Protein AF-A0A931G7Y0-F1 (afdb_monomer_lite)

Radius of gyration: 12.12 Å; chains: 1; bounding box: 25×24×35 Å

Secondary structure (DSSP, 8-state):
--HHHHH--HHHHHHHHHHHHTS---HHHHHHHHTTPPB-HHHHHHH-TT--HHHHHHHHHHTT--B---

Structure (mmCIF, N/CA/C/O backbone):
data_AF-A0A931G7Y0-F1
#
_entry.id   AF-A0A931G7Y0-F1
#
loop_
_atom_site.group_PDB
_atom_site.id
_atom_site.type_symbol
_atom_site.label_atom_id
_atom_site.label_alt_id
_atom_site.label_comp_id
_atom_site.label_asym_id
_atom_site.label_entity_id
_atom_site.label_seq_id
_atom_site.pdbx_PDB_ins_code
_atom_site.Cartn_x
_atom_site.Cartn_y
_atom_site.Cartn_z
_atom_site.occupancy
_atom_site.B_iso_or_equiv
_atom_site.auth_seq_id
_atom_site.auth_comp_id
_atom_site.auth_asym_id
_atom_site.auth_atom_id
_atom_site.pdbx_PDB_model_num
ATOM 1 N N . MET A 1 1 ? 3.773 -1.843 -19.966 1.00 67.00 1 MET A N 1
ATOM 2 C CA . MET A 1 1 ? 3.116 -0.895 -19.017 1.00 67.00 1 MET A CA 1
ATOM 3 C C . MET A 1 1 ? 2.125 -1.586 -18.072 1.00 67.00 1 MET A C 1
ATOM 5 O O . MET A 1 1 ? 1.604 -0.931 -17.185 1.00 67.00 1 MET A O 1
ATOM 9 N N . PHE A 1 2 ? 1.903 -2.901 -18.185 1.00 76.50 2 PHE A N 1
ATOM 10 C CA . PHE A 1 2 ? 1.087 -3.663 -17.221 1.00 76.50 2 PHE A CA 1
ATOM 11 C C . PHE A 1 2 ? 1.772 -4.959 -16.769 1.00 76.50 2 PHE A C 1
ATOM 13 O O . PHE A 1 2 ? 1.159 -5.804 -16.129 1.00 76.50 2 PHE A O 1
ATOM 20 N N . ASP A 1 3 ? 3.053 -5.116 -17.099 1.00 79.88 3 ASP A N 1
ATOM 21 C CA . ASP A 1 3 ? 3.822 -6.340 -16.876 1.00 79.88 3 ASP A CA 1
ATOM 22 C C . ASP A 1 3 ? 3.982 -6.651 -15.376 1.00 79.88 3 ASP A C 1
ATOM 24 O O . ASP A 1 3 ? 4.032 -7.815 -14.992 1.00 79.88 3 ASP A O 1
ATOM 28 N N . PHE A 1 4 ? 3.912 -5.625 -14.517 1.00 80.44 4 PHE A N 1
ATOM 29 C CA . PHE A 1 4 ? 3.888 -5.762 -13.056 1.00 80.44 4 PHE A CA 1
ATOM 30 C C . PHE A 1 4 ? 2.706 -6.592 -12.533 1.00 80.44 4 PHE A C 1
ATOM 32 O O . PHE A 1 4 ? 2.829 -7.247 -11.505 1.00 80.44 4 PHE A O 1
ATOM 39 N N . ILE A 1 5 ? 1.573 -6.609 -13.246 1.00 80.81 5 ILE A N 1
ATOM 40 C CA . ILE A 1 5 ? 0.398 -7.410 -12.866 1.00 80.81 5 ILE A CA 1
ATOM 41 C C . ILE A 1 5 ? 0.687 -8.903 -13.061 1.00 80.81 5 ILE A C 1
ATOM 43 O O . ILE A 1 5 ? 0.178 -9.735 -12.314 1.00 80.81 5 ILE A O 1
ATOM 47 N N . VAL A 1 6 ? 1.489 -9.244 -14.074 1.00 84.56 6 VAL A N 1
ATOM 48 C CA . VA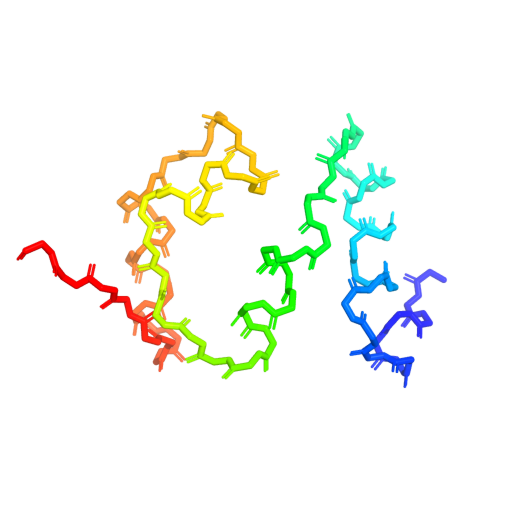L A 1 6 ? 1.873 -10.631 -14.372 1.00 84.56 6 VAL A CA 1
ATOM 49 C C . VAL A 1 6 ? 3.019 -11.081 -13.469 1.00 84.56 6 VAL A C 1
ATOM 51 O O . VAL A 1 6 ? 3.021 -12.225 -13.027 1.00 84.56 6 VAL A O 1
ATOM 54 N N . ASP A 1 7 ? 3.969 -10.188 -13.188 1.00 89.69 7 ASP A N 1
ATOM 55 C CA . ASP A 1 7 ? 5.079 -10.450 -12.270 1.00 89.69 7 ASP A CA 1
ATOM 56 C C . ASP A 1 7 ? 4.594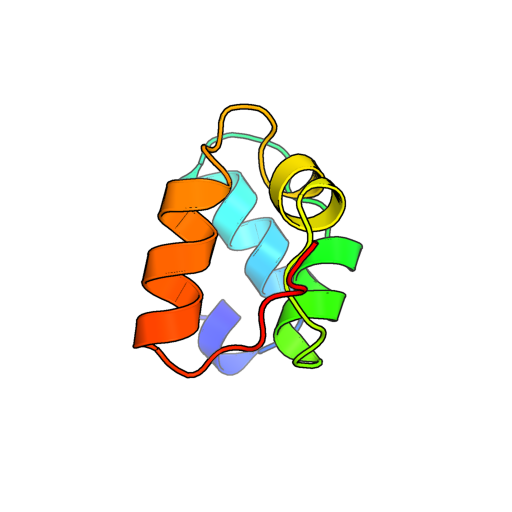 -10.615 -10.819 1.00 89.69 7 ASP A C 1
ATOM 58 O O . ASP A 1 7 ? 4.965 -11.565 -10.129 1.00 89.69 7 ASP A O 1
ATOM 62 N N . GLY A 1 8 ? 3.705 -9.726 -10.371 1.00 85.31 8 GLY A N 1
ATOM 63 C CA . GLY A 1 8 ? 3.050 -9.807 -9.070 1.00 85.31 8 GLY A CA 1
ATOM 64 C C . GLY A 1 8 ? 3.965 -9.543 -7.868 1.00 85.31 8 GLY A C 1
ATOM 65 O O . GLY A 1 8 ? 3.492 -9.635 -6.732 1.00 85.31 8 GLY A O 1
ATOM 66 N N . SER A 1 9 ? 5.252 -9.235 -8.074 1.00 92.31 9 SER A N 1
ATOM 67 C CA . SER A 1 9 ? 6.179 -8.982 -6.971 1.00 92.31 9 SER A CA 1
ATOM 68 C C . SER A 1 9 ? 5.966 -7.598 -6.347 1.00 92.31 9 SER A C 1
ATOM 70 O O . SER A 1 9 ? 5.600 -6.646 -7.044 1.00 92.31 9 SER A O 1
ATOM 72 N N . PRO A 1 10 ? 6.245 -7.442 -5.038 1.00 94.00 10 PRO A N 1
ATOM 73 C CA . PRO A 1 10 ? 6.223 -6.137 -4.384 1.00 94.00 10 PRO A CA 1
ATOM 74 C C . PRO A 1 10 ? 7.077 -5.090 -5.106 1.00 94.00 10 PRO A C 1
ATOM 76 O O . PRO A 1 10 ? 6.635 -3.955 -5.266 1.00 94.00 10 PRO A O 1
ATOM 79 N N . GLN A 1 11 ? 8.254 -5.492 -5.592 1.00 93.69 11 GLN A N 1
ATOM 80 C CA . GLN A 1 11 ? 9.160 -4.623 -6.333 1.00 93.69 11 GLN A CA 1
ATOM 81 C C . GLN A 1 11 ? 8.529 -4.128 -7.639 1.00 93.69 11 GLN A C 1
ATOM 83 O O . GLN A 1 11 ? 8.524 -2.928 -7.889 1.00 93.69 11 GLN A O 1
ATOM 88 N N . ALA A 1 12 ? 7.924 -5.010 -8.441 1.00 93.62 12 ALA A N 1
ATOM 89 C CA . ALA A 1 12 ? 7.319 -4.605 -9.710 1.00 93.62 12 ALA A CA 1
ATOM 90 C C . ALA A 1 12 ? 6.161 -3.606 -9.523 1.00 93.62 12 ALA A C 1
ATOM 92 O O . ALA A 1 12 ? 6.002 -2.679 -10.319 1.00 93.62 12 ALA A O 1
ATOM 93 N N . TYR A 1 13 ? 5.363 -3.768 -8.462 1.00 92.88 13 TYR A N 1
ATOM 94 C CA . TYR A 1 13 ? 4.332 -2.794 -8.090 1.00 92.88 13 TYR A CA 1
ATOM 95 C C . TYR A 1 13 ? 4.931 -1.472 -7.585 1.00 92.88 13 TYR A C 1
ATOM 97 O O . TYR A 1 13 ? 4.404 -0.414 -7.929 1.00 92.88 13 TYR A O 1
ATOM 105 N N . ALA A 1 14 ? 6.000 -1.520 -6.783 1.00 93.06 14 ALA A N 1
ATOM 106 C CA . ALA A 1 14 ? 6.680 -0.332 -6.269 1.00 93.06 14 ALA A CA 1
ATOM 107 C C . ALA A 1 14 ? 7.324 0.486 -7.398 1.00 93.06 14 ALA A C 1
ATOM 109 O O . ALA A 1 14 ? 7.079 1.686 -7.469 1.00 93.06 14 ALA A O 1
ATOM 110 N N . ASP A 1 15 ? 8.046 -0.161 -8.318 1.00 92.94 15 ASP A N 1
ATOM 111 C CA . ASP A 1 15 ? 8.682 0.482 -9.475 1.00 92.94 15 ASP A CA 1
ATOM 112 C C . ASP A 1 15 ? 7.634 1.156 -10.374 1.00 92.94 15 ASP A C 1
ATOM 114 O O . ASP A 1 15 ? 7.751 2.332 -10.718 1.00 92.94 15 ASP A O 1
ATOM 118 N N . TRP A 1 16 ? 6.543 0.445 -10.687 1.00 92.50 16 TRP A N 1
ATOM 119 C CA . TRP A 1 16 ? 5.442 1.019 -11.464 1.00 92.50 16 TRP A CA 1
ATOM 120 C C . TRP A 1 16 ? 4.790 2.215 -10.757 1.00 92.50 16 TRP A C 1
ATOM 122 O O . TRP A 1 16 ? 4.502 3.232 -11.392 1.00 92.50 16 TRP A O 1
ATOM 132 N N . ALA A 1 17 ? 4.543 2.107 -9.448 1.00 91.69 17 ALA A N 1
ATOM 133 C CA . ALA A 1 17 ? 3.942 3.185 -8.671 1.00 91.69 17 ALA A CA 1
ATOM 134 C C . ALA A 1 17 ? 4.885 4.390 -8.558 1.00 91.69 17 ALA A C 1
ATOM 136 O O . ALA A 1 17 ? 4.412 5.527 -8.594 1.00 91.69 17 ALA A O 1
ATOM 137 N N . ALA A 1 18 ? 6.194 4.152 -8.472 1.00 91.94 18 ALA A N 1
ATOM 138 C CA . ALA A 1 18 ? 7.189 5.206 -8.401 1.00 91.94 18 ALA A CA 1
ATOM 139 C C . ALA A 1 18 ? 7.259 6.019 -9.695 1.00 91.94 18 ALA A C 1
ATOM 141 O O . ALA A 1 18 ? 7.243 7.252 -9.649 1.00 91.94 18 ALA A O 1
ATOM 142 N N . ASP A 1 19 ? 7.225 5.334 -10.839 1.00 92.00 19 ASP A N 1
ATOM 143 C CA . ASP A 1 19 ? 7.136 5.972 -12.151 1.00 92.00 19 ASP A CA 1
ATOM 144 C C . ASP A 1 19 ? 5.812 6.738 -12.323 1.00 92.00 19 ASP A C 1
ATOM 146 O O . ASP A 1 19 ? 5.801 7.866 -12.813 1.00 92.00 19 ASP A O 1
ATOM 150 N N . TYR A 1 20 ? 4.681 6.153 -11.909 1.00 91.19 20 TYR A N 1
ATOM 151 C CA . TYR A 1 20 ? 3.352 6.744 -12.116 1.00 91.19 20 TYR A CA 1
ATOM 152 C C . TYR A 1 20 ? 3.070 7.958 -11.221 1.00 91.19 20 TYR A C 1
ATOM 154 O O . TYR A 1 20 ? 2.447 8.927 -11.658 1.00 91.19 20 TYR A O 1
ATOM 162 N N . PHE A 1 21 ? 3.489 7.905 -9.955 1.00 88.12 21 PHE A N 1
ATOM 163 C CA . PHE A 1 21 ? 3.264 8.974 -8.977 1.00 88.12 21 PHE A CA 1
ATOM 164 C C . PHE A 1 21 ? 4.451 9.931 -8.831 1.00 88.12 21 PHE A C 1
ATOM 166 O O . PHE A 1 21 ? 4.392 10.809 -7.958 1.00 88.12 21 PHE A O 1
ATOM 173 N N . GLU A 1 22 ? 5.482 9.760 -9.664 1.00 90.25 22 GLU A N 1
ATOM 174 C CA . GLU A 1 22 ? 6.729 10.530 -9.676 1.00 90.25 22 GLU A CA 1
ATOM 175 C C . GLU A 1 22 ? 7.348 10.648 -8.270 1.00 90.25 22 GLU A C 1
ATOM 177 O O . GLU A 1 22 ? 7.546 11.745 -7.738 1.00 90.25 22 GLU A O 1
ATOM 182 N N . GLY A 1 23 ? 7.618 9.511 -7.623 1.00 87.44 23 GLY A N 1
ATOM 183 C CA . GLY A 1 23 ? 8.263 9.499 -6.307 1.00 87.44 23 GLY A CA 1
ATOM 184 C C . GLY A 1 23 ? 8.473 8.110 -5.720 1.00 87.44 23 GLY A C 1
ATOM 185 O O . GLY A 1 23 ? 7.757 7.182 -6.061 1.00 87.44 23 GLY A O 1
ATOM 186 N N . ASP A 1 24 ? 9.437 7.976 -4.809 1.00 87.75 24 ASP A N 1
ATOM 187 C CA . ASP A 1 24 ? 9.780 6.681 -4.214 1.00 87.75 24 ASP A CA 1
ATOM 188 C C . ASP A 1 24 ? 8.605 6.060 -3.445 1.00 87.75 24 ASP A C 1
ATOM 190 O O . ASP A 1 24 ? 7.926 6.725 -2.656 1.00 87.75 24 ASP A O 1
ATOM 194 N N . VAL A 1 25 ? 8.414 4.756 -3.647 1.00 91.06 25 VAL A N 1
ATOM 195 C CA . VAL A 1 25 ? 7.420 3.936 -2.951 1.00 91.06 25 VAL A CA 1
ATOM 196 C C . VAL A 1 25 ? 8.143 2.840 -2.180 1.00 91.06 25 VAL A C 1
ATOM 198 O O . VAL A 1 25 ? 8.967 2.114 -2.730 1.00 91.06 25 VAL A O 1
ATOM 201 N N . ASP A 1 26 ? 7.832 2.710 -0.891 1.00 92.75 26 ASP A N 1
ATOM 202 C CA . ASP A 1 26 ? 8.448 1.700 -0.031 1.00 92.75 26 ASP A CA 1
ATOM 203 C C . ASP A 1 26 ? 7.999 0.277 -0.422 1.00 92.75 26 ASP A C 1
ATOM 205 O O . ASP A 1 26 ? 6.831 -0.092 -0.267 1.00 92.75 26 ASP A O 1
ATOM 209 N N . GLU A 1 27 ? 8.934 -0.545 -0.907 1.00 94.31 27 GLU A N 1
ATOM 210 C CA . GLU A 1 27 ? 8.677 -1.940 -1.300 1.00 94.31 27 GLU A CA 1
ATOM 211 C C . GLU A 1 27 ? 8.133 -2.779 -0.130 1.00 94.31 27 GLU A C 1
ATOM 213 O O . GLU A 1 27 ? 7.249 -3.619 -0.313 1.00 94.31 27 GLU A O 1
ATOM 218 N N . GLY A 1 28 ? 8.612 -2.535 1.093 1.00 95.06 28 GLY A N 1
ATOM 219 C CA . GLY A 1 28 ? 8.147 -3.231 2.293 1.00 95.06 28 GLY A CA 1
ATOM 220 C C . GLY A 1 28 ? 6.672 -2.957 2.590 1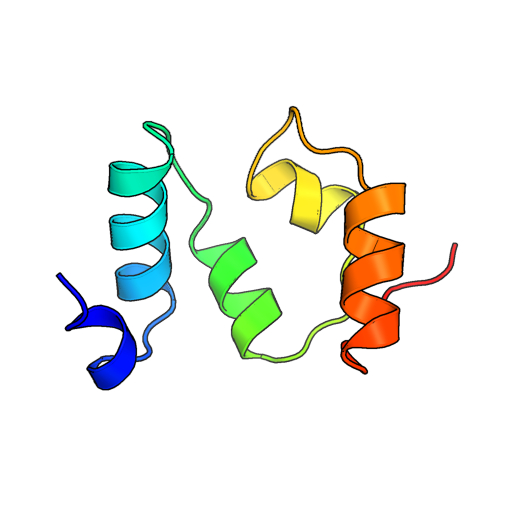.00 95.06 28 GLY A C 1
ATOM 221 O O . GLY A 1 28 ? 5.936 -3.861 3.005 1.00 95.06 28 GLY A O 1
ATOM 222 N N . ALA A 1 29 ? 6.218 -1.735 2.322 1.00 93.94 29 ALA A N 1
ATOM 223 C CA . ALA A 1 29 ? 4.829 -1.337 2.445 1.00 93.94 29 ALA A CA 1
ATOM 224 C C . ALA A 1 29 ? 3.951 -2.040 1.405 1.00 93.94 29 ALA A C 1
ATOM 226 O O . ALA A 1 29 ? 2.895 -2.579 1.748 1.00 93.94 29 ALA A O 1
ATOM 227 N N . VAL A 1 30 ? 4.419 -2.119 0.158 1.00 94.75 30 VAL A N 1
ATOM 228 C CA . VAL A 1 30 ? 3.744 -2.879 -0.903 1.00 94.75 30 VAL A CA 1
ATOM 229 C C . VAL A 1 30 ? 3.671 -4.365 -0.540 1.00 94.75 30 VAL A C 1
ATOM 231 O O . VAL A 1 30 ? 2.604 -4.974 -0.631 1.00 94.75 30 VAL A O 1
ATOM 234 N N . ALA A 1 31 ? 4.763 -4.946 -0.040 1.00 95.75 31 ALA A N 1
ATOM 235 C CA . ALA A 1 31 ? 4.805 -6.340 0.391 1.00 95.75 31 ALA A CA 1
ATOM 236 C C . ALA A 1 31 ? 3.817 -6.629 1.534 1.00 95.75 31 ALA A C 1
ATOM 238 O O . ALA A 1 31 ? 3.157 -7.669 1.542 1.00 95.75 31 ALA A O 1
ATOM 239 N N . ALA A 1 32 ? 3.673 -5.708 2.492 1.00 95.62 32 ALA A N 1
ATOM 240 C CA . ALA A 1 32 ? 2.690 -5.827 3.566 1.00 95.62 32 ALA A CA 1
ATOM 241 C C . ALA A 1 32 ? 1.247 -5.833 3.036 1.00 95.62 32 ALA A C 1
ATOM 243 O O . ALA A 1 32 ? 0.427 -6.608 3.537 1.00 95.62 32 ALA A O 1
ATOM 244 N N . ILE A 1 33 ? 0.958 -5.019 2.017 1.00 94.56 33 ILE A N 1
ATOM 245 C CA . ILE A 1 33 ? -0.367 -4.943 1.392 1.00 94.56 33 ILE A CA 1
ATOM 246 C C . ILE A 1 33 ? -0.676 -6.208 0.590 1.00 94.56 33 ILE A C 1
ATOM 248 O O . ILE A 1 33 ? -1.743 -6.799 0.745 1.00 94.56 33 ILE A O 1
ATOM 252 N N . LEU A 1 34 ? 0.275 -6.688 -0.213 1.00 93.56 34 LEU A N 1
ATOM 253 C CA . LEU A 1 34 ? 0.114 -7.936 -0.968 1.00 93.56 34 LEU A CA 1
ATOM 254 C C . LEU A 1 34 ? -0.053 -9.157 -0.048 1.00 93.56 34 LEU A C 1
ATOM 256 O O . LEU A 1 34 ? -0.751 -10.106 -0.396 1.00 93.56 34 LEU A O 1
ATOM 260 N N . ALA A 1 35 ? 0.529 -9.117 1.154 1.00 95.12 35 ALA A N 1
ATOM 261 C CA . ALA A 1 35 ? 0.331 -10.130 2.188 1.00 95.12 35 ALA A CA 1
ATOM 262 C C . ALA A 1 35 ? -1.010 -10.005 2.944 1.00 95.12 35 ALA A C 1
ATOM 264 O O . ALA A 1 35 ? -1.263 -10.790 3.860 1.00 95.12 35 ALA A O 1
ATOM 265 N N . GLY A 1 36 ? -1.854 -9.020 2.613 1.00 94.44 36 GLY A N 1
ATOM 266 C CA . GLY A 1 36 ? -3.155 -8.807 3.248 1.00 94.44 36 GLY A CA 1
ATOM 267 C C . GLY A 1 36 ? -3.068 -8.304 4.689 1.00 94.44 36 GLY A C 1
ATOM 268 O O . GLY A 1 36 ? -3.991 -8.528 5.476 1.00 94.44 36 GLY A O 1
ATOM 269 N N . LYS A 1 37 ? -1.961 -7.659 5.084 1.00 95.75 37 LYS A N 1
ATOM 270 C CA . LYS A 1 37 ? -1.858 -7.074 6.428 1.00 95.75 37 LYS A CA 1
ATOM 271 C C . LYS A 1 37 ? -2.812 -5.878 6.556 1.00 95.75 37 LYS A C 1
ATOM 273 O O . LYS A 1 37 ? -2.979 -5.145 5.578 1.00 95.75 37 LYS A O 1
ATOM 278 N N . PRO A 1 38 ? -3.399 -5.637 7.743 1.00 95.88 38 PRO A N 1
ATOM 279 C CA . PRO A 1 38 ? -4.260 -4.481 7.956 1.00 95.88 38 PRO A CA 1
ATOM 280 C C . PRO A 1 38 ? -3.560 -3.162 7.614 1.00 95.88 38 PRO A C 1
ATOM 282 O O . PRO A 1 38 ? -2.409 -2.959 8.007 1.00 95.88 38 PRO A O 1
ATOM 285 N N . LEU A 1 39 ? -4.255 -2.258 6.919 1.00 95.38 39 LEU A N 1
ATOM 286 C CA . LEU A 1 39 ? -3.750 -0.905 6.687 1.00 95.38 39 LEU A CA 1
ATOM 287 C C . LEU A 1 39 ? -3.656 -0.143 8.007 1.00 95.38 39 LEU A C 1
ATOM 289 O O . LEU A 1 39 ? -4.620 -0.101 8.771 1.00 95.38 39 LEU A O 1
ATOM 293 N N . THR A 1 40 ? -2.511 0.494 8.235 1.00 94.50 40 THR A N 1
ATOM 294 C CA . THR A 1 40 ? -2.284 1.407 9.361 1.00 94.50 40 THR A CA 1
ATOM 295 C C . THR A 1 40 ? -1.877 2.791 8.845 1.00 94.50 40 THR A C 1
ATOM 297 O O . THR A 1 40 ? -1.413 2.905 7.701 1.00 94.50 40 THR A O 1
ATOM 300 N N . PRO A 1 41 ? -2.010 3.852 9.661 1.00 92.88 41 PRO A N 1
ATOM 301 C CA . PRO A 1 41 ? -1.560 5.190 9.284 1.00 92.88 41 PRO A CA 1
ATOM 302 C C . PRO A 1 41 ? -0.084 5.233 8.870 1.00 92.88 41 PRO A C 1
ATOM 304 O O . PRO A 1 41 ? 0.278 5.910 7.910 1.00 92.88 41 PRO A O 1
ATOM 307 N N . GLU A 1 42 ? 0.774 4.482 9.559 1.00 92.00 42 GLU A N 1
ATOM 308 C CA . GLU A 1 42 ? 2.210 4.413 9.286 1.00 92.00 42 GLU A CA 1
ATOM 309 C C . GLU A 1 42 ? 2.490 3.770 7.929 1.00 92.00 42 GLU A C 1
ATOM 311 O O . GLU A 1 42 ? 3.312 4.291 7.176 1.00 92.00 42 GLU A O 1
ATOM 316 N N . LEU A 1 43 ? 1.776 2.685 7.610 1.00 92.88 43 LEU A N 1
ATOM 317 C CA . LEU A 1 43 ? 1.900 1.962 6.345 1.00 92.88 43 LEU A CA 1
ATOM 318 C C . LEU A 1 43 ? 1.427 2.806 5.152 1.00 92.88 43 LEU A C 1
ATOM 320 O O . LEU A 1 43 ? 2.048 2.815 4.094 1.00 92.88 43 LEU A O 1
ATOM 324 N N . VAL A 1 44 ? 0.338 3.560 5.312 1.00 92.38 44 VAL A N 1
ATOM 325 C CA . VAL A 1 44 ? -0.128 4.480 4.261 1.00 92.38 44 VAL A CA 1
ATOM 326 C C . VAL A 1 44 ? 0.854 5.642 4.087 1.00 92.38 44 VAL A C 1
ATOM 328 O O . VAL A 1 44 ? 1.147 6.055 2.964 1.00 92.38 44 VAL A O 1
ATOM 331 N N . ARG A 1 45 ? 1.430 6.142 5.185 1.00 90.31 45 ARG A N 1
ATOM 332 C CA . ARG A 1 45 ? 2.419 7.225 5.141 1.00 90.31 45 ARG A CA 1
ATOM 333 C C . ARG A 1 45 ? 3.735 6.803 4.482 1.00 90.31 45 ARG A C 1
ATOM 335 O O . ARG A 1 45 ? 4.363 7.656 3.857 1.00 90.31 45 ARG A O 1
ATOM 342 N N . SER A 1 46 ? 4.149 5.538 4.609 1.00 89.50 46 SER A N 1
ATOM 343 C CA . SER A 1 46 ? 5.342 5.017 3.922 1.00 89.50 46 SER A CA 1
ATOM 344 C C . SER A 1 46 ? 5.146 4.869 2.414 1.00 89.50 46 SER A C 1
ATOM 346 O O . SER A 1 46 ? 6.122 4.947 1.681 1.00 89.50 46 SER A O 1
ATOM 348 N N . LEU A 1 47 ? 3.903 4.714 1.940 1.00 88.88 47 LEU A N 1
ATOM 349 C CA . LEU A 1 47 ? 3.601 4.785 0.508 1.00 88.88 47 LEU A CA 1
ATOM 350 C C . LEU A 1 47 ? 3.644 6.223 -0.005 1.00 88.88 47 LEU A C 1
ATOM 352 O O . LEU A 1 47 ? 4.239 6.496 -1.040 1.00 88.88 47 LEU A O 1
ATOM 356 N N . ARG A 1 48 ? 2.982 7.149 0.700 1.00 87.62 48 ARG A N 1
ATOM 357 C CA . ARG A 1 48 ? 2.983 8.570 0.340 1.00 87.62 48 ARG A CA 1
ATOM 358 C C . ARG A 1 48 ? 2.528 9.428 1.513 1.00 87.62 48 ARG A C 1
ATOM 360 O O . ARG A 1 48 ? 1.380 9.352 1.951 1.00 87.62 48 ARG A O 1
ATOM 367 N N . GLN A 1 49 ? 3.407 10.327 1.953 1.00 83.56 49 GLN A N 1
ATOM 368 C CA . GLN A 1 49 ? 3.191 11.167 3.138 1.00 83.56 49 GLN A CA 1
ATOM 369 C C . GLN A 1 49 ? 2.004 12.132 3.026 1.00 83.56 49 GLN A C 1
ATOM 371 O O . GLN A 1 49 ? 1.452 12.547 4.039 1.00 83.56 49 GLN A O 1
ATOM 376 N N . THR A 1 50 ? 1.622 12.507 1.805 1.00 85.00 50 THR A N 1
ATOM 377 C CA . THR A 1 50 ? 0.554 13.482 1.538 1.00 85.00 50 THR A CA 1
ATOM 378 C C . THR A 1 50 ? -0.843 12.863 1.488 1.00 85.00 50 THR A C 1
ATOM 380 O O . THR A 1 50 ? -1.818 13.566 1.228 1.00 85.00 50 THR A O 1
ATOM 383 N N . THR A 1 51 ? -0.960 11.557 1.731 1.00 85.56 51 THR A N 1
ATOM 384 C CA . THR A 1 51 ? -2.223 10.824 1.619 1.00 85.56 51 THR A CA 1
ATOM 385 C C . THR A 1 51 ? -3.077 10.980 2.875 1.00 85.56 51 THR A C 1
ATOM 387 O O . THR A 1 51 ? -2.588 10.846 3.995 1.00 85.56 51 THR A O 1
ATOM 390 N N . ASN A 1 52 ? -4.378 11.219 2.696 1.00 90.44 52 ASN A N 1
ATOM 391 C CA . ASN A 1 52 ? -5.344 11.213 3.792 1.00 90.44 52 ASN A CA 1
ATOM 392 C C . ASN A 1 52 ? -5.691 9.764 4.181 1.00 90.44 52 ASN A C 1
ATOM 394 O O . ASN A 1 52 ? -6.337 9.058 3.406 1.00 90.44 52 ASN A O 1
ATOM 398 N N . PHE A 1 53 ? -5.290 9.341 5.383 1.00 91.88 53 PHE A N 1
ATOM 399 C CA . PHE A 1 53 ? -5.544 7.987 5.876 1.00 91.88 53 PHE A CA 1
ATOM 400 C C . PHE A 1 53 ? -7.037 7.646 5.959 1.00 91.88 53 PHE A C 1
ATOM 402 O O . PHE A 1 53 ? -7.410 6.559 5.533 1.00 91.88 53 PHE A O 1
ATOM 409 N N . ASP A 1 54 ? -7.896 8.555 6.427 1.00 92.75 54 ASP A N 1
ATOM 410 C CA . ASP A 1 54 ? -9.329 8.271 6.606 1.00 92.75 54 ASP A CA 1
ATOM 411 C C . ASP A 1 54 ? -10.019 7.966 5.272 1.00 92.75 54 ASP A C 1
ATOM 413 O O . ASP A 1 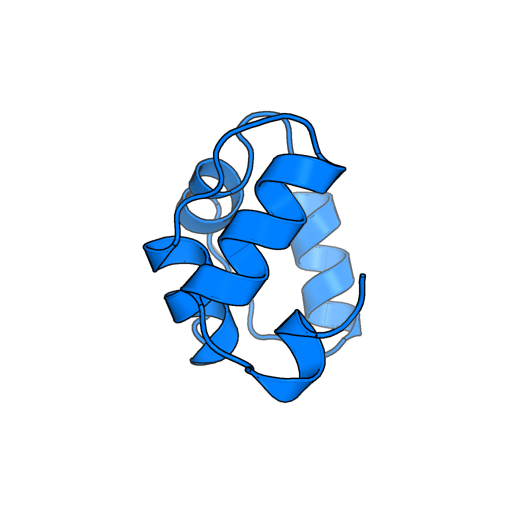54 ? -10.848 7.059 5.174 1.00 92.75 54 ASP A O 1
ATOM 417 N N . ALA A 1 55 ? -9.629 8.685 4.215 1.00 93.19 55 ALA A N 1
ATOM 418 C CA . ALA A 1 55 ? -10.127 8.434 2.867 1.00 93.19 55 ALA A CA 1
ATOM 419 C C . ALA A 1 55 ? -9.694 7.047 2.361 1.00 93.19 55 ALA A C 1
ATOM 421 O O . ALA A 1 55 ? -10.518 6.291 1.851 1.00 93.19 55 ALA A O 1
ATOM 422 N N . ILE A 1 56 ? -8.422 6.682 2.560 1.00 93.25 56 ILE A N 1
ATOM 423 C CA . ILE A 1 56 ? -7.896 5.364 2.175 1.00 93.25 56 ILE A CA 1
ATOM 424 C C . ILE A 1 56 ? -8.546 4.242 2.987 1.00 93.25 56 ILE A C 1
ATOM 426 O O . ILE A 1 56 ? -8.919 3.218 2.423 1.00 93.25 56 ILE A O 1
ATOM 430 N N . ALA A 1 57 ? -8.716 4.428 4.295 1.00 93.88 57 ALA A N 1
ATOM 431 C CA . ALA A 1 57 ? -9.344 3.463 5.189 1.00 93.88 57 ALA A CA 1
ATOM 432 C C . ALA A 1 57 ? -10.805 3.189 4.801 1.00 93.88 57 ALA A C 1
ATOM 434 O O . ALA A 1 57 ? -11.234 2.032 4.785 1.00 93.88 57 ALA A O 1
ATOM 435 N N . SER A 1 58 ? -11.556 4.237 4.450 1.00 94.69 58 SER A N 1
ATOM 436 C CA . SER A 1 58 ? -12.939 4.117 3.977 1.00 94.69 58 SER A CA 1
ATOM 437 C C . SER A 1 58 ? -13.023 3.288 2.693 1.00 94.69 58 SER A C 1
ATOM 439 O O . SER A 1 58 ? -13.789 2.324 2.628 1.00 94.69 58 SER A O 1
ATOM 441 N N . GLU A 1 59 ? -12.196 3.609 1.695 1.00 95.38 59 GLU A N 1
ATOM 442 C CA . GLU A 1 59 ? -12.154 2.871 0.426 1.00 95.38 59 GLU A CA 1
ATOM 443 C C . GLU A 1 59 ? -11.702 1.418 0.627 1.00 95.38 59 GLU A C 1
ATOM 445 O O . GLU A 1 59 ? -12.345 0.488 0.141 1.00 95.38 59 GLU A O 1
ATOM 450 N N . ALA A 1 60 ? -10.642 1.197 1.407 1.00 94.44 60 ALA A N 1
ATOM 451 C CA . ALA A 1 60 ? -10.142 -0.137 1.726 1.00 94.44 60 ALA A CA 1
ATOM 452 C C . ALA A 1 60 ? -11.211 -1.006 2.403 1.00 94.44 60 ALA A C 1
ATOM 454 O O . ALA A 1 60 ? -11.430 -2.144 1.991 1.00 94.44 60 ALA A O 1
ATOM 455 N N . THR A 1 61 ? -11.935 -0.449 3.376 1.00 94.75 61 T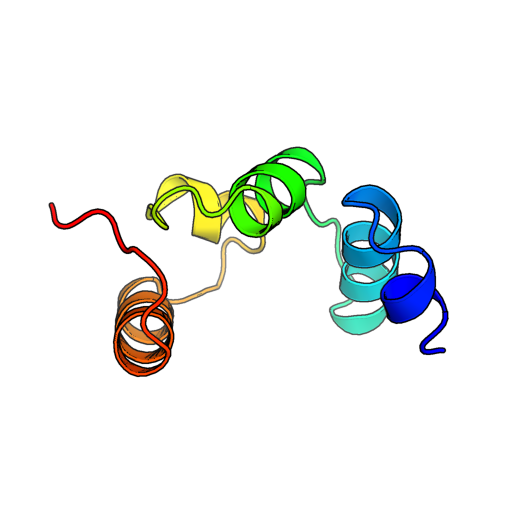HR A N 1
ATOM 456 C CA . THR A 1 61 ? -13.029 -1.148 4.065 1.00 94.75 61 THR A CA 1
ATOM 457 C C . THR A 1 61 ? -14.166 -1.497 3.102 1.00 94.75 61 THR A C 1
ATOM 459 O O . THR A 1 61 ? -14.683 -2.612 3.146 1.00 94.75 61 THR A O 1
ATOM 462 N N . SER A 1 62 ? -14.528 -0.580 2.198 1.00 96.50 62 SER A N 1
ATOM 463 C CA . SER A 1 62 ? -15.546 -0.807 1.159 1.00 96.50 62 SER A CA 1
ATOM 464 C C . SER A 1 62 ? -15.175 -1.966 0.223 1.00 96.50 62 SER A C 1
ATOM 466 O O . SER A 1 62 ? -16.026 -2.773 -0.152 1.00 96.50 62 SER A O 1
ATOM 468 N N . MET A 1 63 ? -13.885 -2.111 -0.089 1.00 94.94 63 MET A N 1
ATOM 469 C CA . MET A 1 63 ? -13.348 -3.225 -0.880 1.00 94.94 63 MET A CA 1
ATOM 470 C C . MET A 1 63 ? -13.178 -4.531 -0.080 1.00 94.94 63 MET A C 1
ATOM 472 O O . MET A 1 63 ? -12.770 -5.544 -0.647 1.00 94.94 63 MET A O 1
ATOM 476 N N . GLY A 1 64 ? -13.465 -4.531 1.227 1.00 95.25 64 GLY A N 1
ATOM 477 C CA . GLY A 1 64 ? -13.261 -5.681 2.113 1.00 95.25 64 GLY A CA 1
ATOM 478 C C . GLY A 1 64 ? -11.799 -5.916 2.511 1.00 95.25 64 GLY A C 1
ATOM 479 O O . GLY A 1 64 ? -11.467 -6.989 3.014 1.00 95.25 64 GLY A O 1
ATOM 480 N N . TYR A 1 65 ? -10.923 -4.935 2.292 1.00 94.62 65 TYR A N 1
ATOM 481 C CA . TYR A 1 65 ? -9.528 -4.990 2.713 1.00 94.62 65 TYR A CA 1
ATOM 482 C C . TYR A 1 65 ? -9.410 -4.668 4.217 1.00 94.62 65 TYR A C 1
ATOM 484 O O . TYR A 1 65 ? -10.084 -3.753 4.701 1.00 94.62 65 TYR A O 1
ATOM 492 N N . PRO A 1 66 ? -8.571 -5.384 4.990 1.00 95.69 66 PRO A N 1
ATOM 493 C CA . PRO A 1 66 ? -8.449 -5.148 6.424 1.00 95.69 66 PRO A CA 1
ATOM 494 C C . PRO A 1 66 ? -7.842 -3.773 6.734 1.00 95.69 66 PRO A C 1
ATOM 496 O O . PRO A 1 66 ? -6.801 -3.392 6.201 1.00 95.69 66 PRO A O 1
ATOM 499 N N . VAL A 1 67 ? -8.451 -3.053 7.672 1.00 95.25 67 VAL A N 1
ATOM 500 C CA . VAL A 1 67 ? -7.939 -1.785 8.205 1.00 95.25 67 VAL A CA 1
ATOM 501 C C . VAL A 1 67 ? -7.782 -1.936 9.710 1.00 95.25 67 VAL A C 1
ATOM 503 O O . VAL A 1 67 ? -8.695 -2.418 10.383 1.00 95.25 67 VAL A O 1
ATOM 506 N N . ALA A 1 68 ? -6.622 -1.556 10.244 1.00 89.25 68 ALA A N 1
ATOM 507 C CA . ALA A 1 68 ? -6.440 -1.493 11.685 1.00 89.25 68 ALA A CA 1
ATOM 508 C C . ALA A 1 68 ? -7.313 -0.354 12.219 1.00 89.25 68 ALA A C 1
ATOM 510 O O . ALA A 1 68 ? -7.069 0.817 11.926 1.00 89.25 68 ALA A O 1
ATOM 511 N N . GLN A 1 69 ? -8.360 -0.705 12.963 1.00 64.88 69 GLN A N 1
ATOM 512 C CA . GLN A 1 69 ? -9.110 0.283 13.725 1.00 64.88 69 GLN A CA 1
ATOM 513 C C . GLN A 1 69 ? -8.240 0.751 14.903 1.00 64.88 69 GLN A C 1
ATOM 515 O O . GLN A 1 69 ? -7.554 -0.090 15.495 1.00 64.88 69 GLN A O 1
ATOM 520 N N . PRO A 1 70 ? -8.214 2.059 15.209 1.00 56.91 70 PRO A N 1
ATOM 521 C CA . PRO A 1 70 ? -7.573 2.562 16.418 1.00 56.91 70 PRO A CA 1
ATOM 522 C C . PRO A 1 70 ? -8.252 2.045 17.693 1.00 56.91 70 PRO A C 1
ATOM 524 O O . PRO A 1 70 ? -9.475 1.769 17.656 1.00 56.91 70 PRO A O 1
#

Organism: NCBI:txid2792083

Foldseek 3Di:
DCVCVVVVQLVSVQVVLCVVVVHGADSVLSVCVSVLHADDPVSVCNRPVPDDPVVVNVVCVVVVRHHDDD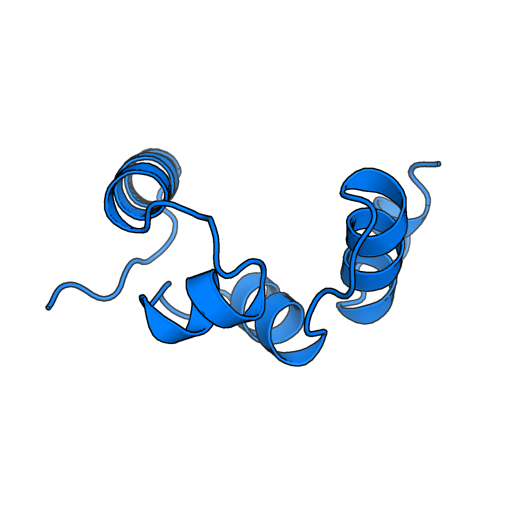

Sequence (70 aa):
MFDFIVDGSPQAYADWAADYFEGDVDEGAVAAILAGKPLTPELVRSLRQTTNFDAIASEATSMGYPVAQP

pLDDT: mean 90.29, std 7.23, range [56.91, 96.5]